Protein AF-A0A402ARJ1-F1 (afdb_monomer)

Radius of gyration: 10.31 Å; Cα contacts (8 Å, |Δi|>4): 35; chains: 1; bounding box: 23×24×22 Å

Mean predicted aligned error: 5.4 Å

Solvent-accessible surface area (backbone atoms only — not comparable to full-atom values): 2760 Å² total; per-residue (Å²): 140,88,78,57,68,66,51,55,51,43,43,67,74,43,49,83,52,39,67,55,51,16,50,51,29,32,74,80,34,64,84,49,79,86,48,97,62,92,50,75,68,36,53,130

Sequence (44 aa):
MMMDEGTDNVKAAYRDNYARLTQIKATYDPSNLFHVNQNIKPAR

Foldseek 3Di:
DPDCPLQVVLCVVCPPCLVVVLCVCCVVPVVQPVAPDSDRHHDD

Organism: NCBI:txid2014872

Nearest PDB structures (foldseek):
  6yjo-assembly1_A  TM=8.685E-01  e=2.716E-01  Fusarium graminearum PH-1
  2zm5-assembly1_A  TM=3.908E-01  e=6.672E+00  Escherichia coli K-12

pLDDT: mean 84.44, std 14.83, range [41.75, 96.88]

Structure (mmCIF, N/CA/C/O backbone):
data_AF-A0A402ARJ1-F1
#
_entry.id   AF-A0A402ARJ1-F1
#
loop_
_atom_site.group_PDB
_atom_site.id
_atom_site.type_symbol
_atom_site.label_atom_id
_atom_site.label_alt_id
_atom_site.label_comp_id
_atom_site.label_asym_id
_atom_site.label_ent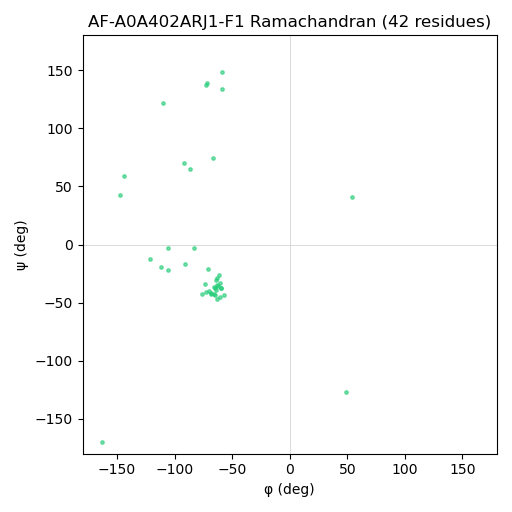ity_id
_atom_site.label_seq_id
_atom_site.pdbx_PDB_ins_code
_atom_site.Cartn_x
_atom_site.Cartn_y
_atom_site.Cartn_z
_atom_site.occupancy
_atom_site.B_iso_or_equiv
_atom_site.auth_seq_id
_atom_site.auth_comp_id
_atom_site.auth_asym_id
_atom_site.auth_atom_id
_atom_site.pdbx_PDB_model_num
ATOM 1 N N . MET A 1 1 ? 14.006 15.461 -5.040 1.00 41.75 1 MET A N 1
ATOM 2 C CA . MET A 1 1 ? 12.673 14.866 -5.273 1.00 41.75 1 MET A CA 1
ATOM 3 C C . MET A 1 1 ? 12.864 13.363 -5.205 1.00 41.75 1 MET A C 1
ATOM 5 O O . MET A 1 1 ? 13.514 12.832 -6.083 1.00 41.75 1 MET A O 1
ATOM 9 N N . MET A 1 2 ? 12.468 12.718 -4.107 1.00 51.34 2 MET A N 1
ATOM 10 C CA . MET A 1 2 ? 12.857 11.327 -3.811 1.00 51.34 2 MET A CA 1
ATOM 11 C C . MET A 1 2 ? 11.721 10.619 -3.056 1.00 51.34 2 MET A C 1
ATOM 13 O O . MET A 1 2 ? 11.930 10.000 -2.022 1.00 51.34 2 MET A O 1
ATOM 17 N N . MET A 1 3 ? 10.477 10.835 -3.498 1.00 54.19 3 MET A N 1
ATOM 18 C CA . MET A 1 3 ? 9.284 10.317 -2.811 1.00 54.19 3 MET A CA 1
ATOM 19 C C . MET A 1 3 ? 8.402 9.411 -3.679 1.00 54.19 3 MET A C 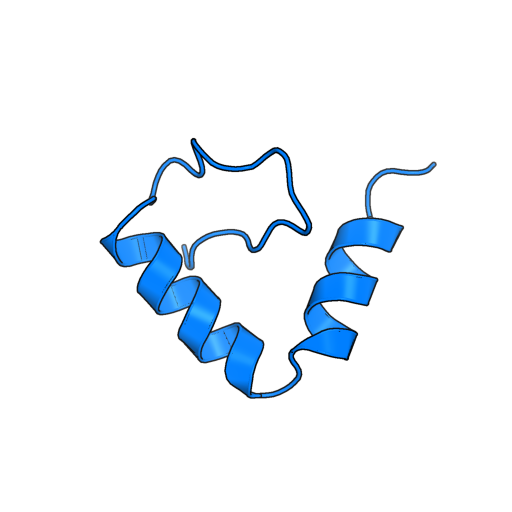1
ATOM 21 O O . MET A 1 3 ? 7.576 8.700 -3.117 1.00 54.19 3 MET A O 1
ATOM 25 N N . ASP A 1 4 ? 8.608 9.357 -5.002 1.00 55.25 4 ASP A N 1
ATOM 26 C CA . ASP A 1 4 ? 7.795 8.511 -5.897 1.00 55.25 4 ASP A CA 1
ATOM 27 C C . ASP A 1 4 ? 8.537 7.326 -6.528 1.00 55.25 4 ASP A C 1
ATOM 29 O O . ASP A 1 4 ? 7.899 6.336 -6.882 1.00 55.25 4 ASP A O 1
ATOM 33 N N . GLU A 1 5 ? 9.874 7.340 -6.578 1.00 52.84 5 GLU A N 1
ATOM 34 C CA . GLU A 1 5 ? 10.642 6.239 -7.183 1.00 52.84 5 GLU A CA 1
ATOM 35 C C . GLU A 1 5 ? 10.402 4.899 -6.467 1.00 52.84 5 GLU A C 1
ATOM 37 O O . GLU A 1 5 ? 10.363 3.850 -7.103 1.00 52.84 5 GLU A O 1
ATOM 42 N N . GLY A 1 6 ? 10.175 4.908 -5.150 1.00 61.12 6 GLY A N 1
ATOM 43 C CA . GLY A 1 6 ? 9.841 3.693 -4.402 1.00 61.12 6 GLY A CA 1
ATOM 44 C C . GLY A 1 6 ? 8.487 3.101 -4.804 1.00 61.12 6 GLY A C 1
ATOM 45 O O . GLY A 1 6 ? 8.374 1.895 -4.998 1.00 61.12 6 GLY A O 1
ATOM 46 N N . THR A 1 7 ? 7.463 3.938 -4.991 1.00 65.06 7 THR A N 1
ATOM 47 C CA . 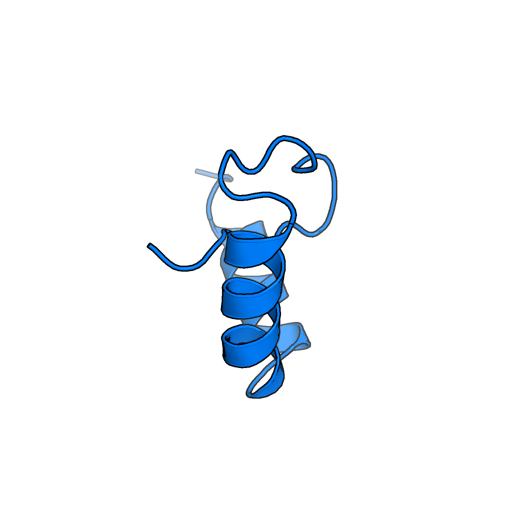THR A 1 7 ? 6.098 3.470 -5.288 1.00 65.06 7 THR A CA 1
ATOM 48 C C . THR A 1 7 ? 5.998 2.867 -6.690 1.00 65.06 7 THR A C 1
ATOM 50 O O . THR A 1 7 ? 5.343 1.836 -6.876 1.00 65.06 7 THR A O 1
ATOM 53 N N . ASP A 1 8 ? 6.662 3.481 -7.669 1.00 64.44 8 ASP A N 1
ATOM 54 C CA . ASP A 1 8 ? 6.649 2.996 -9.051 1.00 64.44 8 ASP A CA 1
ATOM 55 C C . ASP A 1 8 ? 7.496 1.728 -9.228 1.00 64.44 8 ASP A C 1
ATOM 57 O O . ASP A 1 8 ? 7.076 0.807 -9.936 1.00 64.44 8 ASP A O 1
ATOM 61 N N . ASN A 1 9 ? 8.603 1.593 -8.488 1.00 75.75 9 ASN A N 1
ATOM 62 C CA . ASN A 1 9 ? 9.374 0.346 -8.443 1.00 75.75 9 ASN A CA 1
ATOM 63 C C . ASN A 1 9 ? 8.569 -0.820 -7.843 1.00 75.75 9 ASN A C 1
ATOM 65 O O . ASN A 1 9 ? 8.625 -1.942 -8.350 1.00 75.75 9 ASN A O 1
ATOM 69 N N . VAL A 1 10 ? 7.765 -0.564 -6.80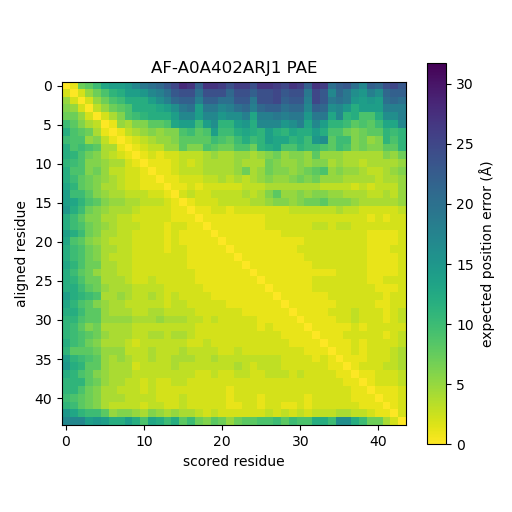7 1.00 77.75 10 VAL A N 1
ATOM 70 C CA . VAL A 1 10 ? 6.892 -1.582 -6.199 1.00 77.75 10 VAL A CA 1
ATOM 71 C C . VAL A 1 10 ? 5.822 -2.058 -7.184 1.00 77.75 10 VAL A C 1
ATOM 73 O O . VAL A 1 10 ? 5.599 -3.262 -7.319 1.00 77.75 10 VAL A O 1
ATOM 76 N N . LYS A 1 11 ? 5.189 -1.146 -7.932 1.00 82.25 11 LYS A N 1
ATOM 77 C CA . LYS A 1 11 ? 4.229 -1.518 -8.987 1.00 82.25 11 LYS A CA 1
ATOM 78 C C . LYS A 1 11 ? 4.876 -2.369 -10.076 1.00 82.25 11 LYS A C 1
ATOM 80 O O . LYS A 1 11 ? 4.313 -3.395 -10.457 1.00 82.25 11 LYS A O 1
ATOM 85 N N . ALA A 1 12 ? 6.060 -1.977 -10.542 1.00 83.19 12 ALA A N 1
ATOM 86 C CA . ALA A 1 12 ? 6.792 -2.709 -11.572 1.00 83.19 12 ALA A CA 1
ATOM 87 C C . ALA A 1 12 ? 7.205 -4.122 -11.116 1.00 83.19 12 ALA A C 1
ATOM 89 O O . ALA A 1 12 ? 7.171 -5.060 -11.916 1.00 83.19 12 ALA A O 1
ATOM 90 N N . ALA A 1 13 ? 7.541 -4.292 -9.833 1.00 86.00 13 ALA A N 1
ATOM 91 C CA . ALA A 1 13 ? 7.897 -5.586 -9.255 1.00 86.00 13 ALA A CA 1
ATOM 92 C C . ALA A 1 13 ? 6.701 -6.551 -9.181 1.00 86.00 13 ALA A C 1
ATOM 94 O O . ALA A 1 13 ? 6.840 -7.730 -9.504 1.00 86.00 13 ALA A O 1
ATOM 95 N N . TYR A 1 14 ? 5.521 -6.056 -8.791 1.00 87.56 14 TYR A N 1
ATOM 96 C CA . TYR A 1 14 ? 4.331 -6.896 -8.601 1.00 87.56 14 TYR A CA 1
ATOM 97 C C . TYR A 1 14 ? 3.449 -7.042 -9.850 1.00 87.56 14 TYR A C 1
ATOM 99 O O . TYR A 1 14 ? 2.653 -7.982 -9.902 1.00 87.56 14 TYR A O 1
ATOM 107 N N . ARG A 1 15 ? 3.600 -6.175 -10.862 1.00 88.75 15 ARG A N 1
ATOM 108 C CA . ARG A 1 15 ? 2.875 -6.235 -12.147 1.00 88.75 15 ARG A CA 1
ATOM 109 C C . ARG A 1 15 ? 1.365 -6.420 -11.933 1.00 88.75 15 ARG A C 1
ATOM 111 O O . ARG A 1 15 ? 0.762 -5.689 -11.149 1.00 88.75 15 ARG A O 1
ATOM 118 N N . ASP A 1 16 ? 0.768 -7.426 -12.566 1.00 89.62 16 ASP A N 1
ATOM 119 C CA . ASP A 1 16 ? -0.667 -7.720 -12.507 1.00 89.62 16 ASP A CA 1
ATOM 120 C C . ASP A 1 16 ? -1.155 -8.037 -11.082 1.00 89.62 16 ASP A C 1
ATOM 122 O O . ASP A 1 16 ? -2.308 -7.771 -10.737 1.00 89.62 16 ASP A O 1
ATOM 126 N N . ASN A 1 17 ? -0.271 -8.527 -10.203 1.00 91.69 17 ASN A N 1
ATOM 127 C CA . ASN A 1 17 ? -0.622 -8.799 -8.808 1.00 91.69 17 ASN A CA 1
ATOM 128 C C . ASN A 1 17 ? -0.825 -7.520 -7.992 1.00 91.69 17 ASN A C 1
ATOM 130 O O . ASN A 1 17 ? -1.503 -7.568 -6.964 1.00 91.69 17 ASN A O 1
ATOM 134 N N . TYR A 1 18 ? -0.282 -6.379 -8.432 1.00 92.56 18 TYR A N 1
ATOM 135 C CA . TYR A 1 18 ? -0.415 -5.118 -7.705 1.00 92.56 18 TYR A CA 1
ATOM 136 C C . TYR A 1 18 ? -1.888 -4.7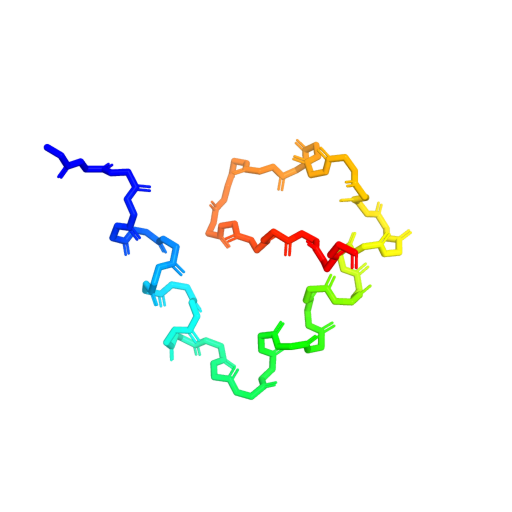52 -7.500 1.00 92.56 18 TYR A C 1
ATOM 138 O O . TYR A 1 18 ? -2.286 -4.422 -6.387 1.00 92.56 18 TYR A O 1
ATOM 146 N N . ALA A 1 19 ? -2.724 -4.910 -8.533 1.00 91.62 19 ALA A N 1
ATOM 147 C CA . ALA A 1 19 ? -4.154 -4.616 -8.453 1.00 91.62 19 ALA A CA 1
ATOM 148 C C . ALA A 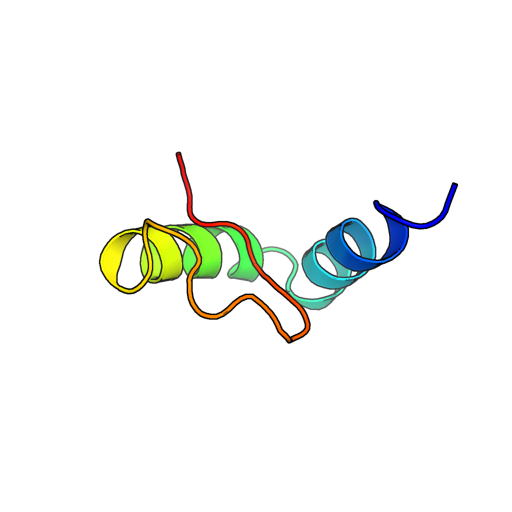1 19 ? -4.886 -5.496 -7.427 1.00 91.62 19 ALA A C 1
ATOM 150 O O . ALA A 1 19 ? -5.789 -5.032 -6.739 1.00 91.62 19 ALA A O 1
ATOM 151 N N . ARG A 1 20 ? -4.486 -6.762 -7.279 1.00 95.00 20 ARG A N 1
ATOM 152 C CA . ARG A 1 20 ? -5.059 -7.647 -6.257 1.00 95.00 20 ARG A CA 1
ATOM 153 C C . ARG A 1 20 ? -4.578 -7.267 -4.856 1.00 95.00 20 ARG A C 1
ATOM 155 O O . ARG A 1 20 ? -5.364 -7.283 -3.912 1.00 95.00 20 ARG A O 1
ATOM 162 N N . LEU A 1 21 ? -3.301 -6.919 -4.716 1.00 94.50 21 LEU A N 1
ATOM 163 C CA . LEU A 1 21 ? -2.707 -6.545 -3.433 1.00 94.50 21 LEU A CA 1
ATOM 164 C C . LEU A 1 21 ? -3.296 -5.241 -2.884 1.00 94.50 21 LEU A C 1
ATOM 166 O O . LEU A 1 21 ? -3.523 -5.157 -1.680 1.00 94.50 21 LEU A O 1
ATOM 170 N N . THR A 1 22 ? -3.612 -4.261 -3.735 1.00 94.62 22 THR A N 1
ATOM 171 C CA . THR A 1 22 ? -4.268 -3.014 -3.303 1.00 94.62 22 THR A CA 1
ATOM 172 C C . THR A 1 22 ? -5.679 -3.270 -2.760 1.00 94.62 22 THR A C 1
ATOM 174 O O . THR A 1 22 ? -6.057 -2.665 -1.759 1.00 94.62 22 THR A O 1
ATOM 177 N N . GLN A 1 23 ? -6.436 -4.204 -3.352 1.00 96.19 23 GLN A N 1
ATOM 178 C CA . GLN A 1 23 ? -7.772 -4.611 -2.883 1.00 96.19 23 GLN A CA 1
ATOM 179 C C . GLN A 1 23 ? -7.713 -5.360 -1.544 1.00 96.19 23 GLN A C 1
ATOM 181 O O . GLN A 1 23 ? -8.483 -5.088 -0.622 1.00 96.19 23 GLN A O 1
ATOM 186 N N . ILE A 1 24 ? -6.745 -6.269 -1.399 1.00 96.19 24 ILE A N 1
ATOM 187 C CA . ILE A 1 24 ? -6.500 -6.972 -0.132 1.00 96.19 24 ILE A CA 1
ATOM 188 C C . ILE A 1 24 ? -6.091 -5.965 0.952 1.00 96.19 24 ILE A C 1
ATOM 190 O O . ILE A 1 24 ? -6.659 -5.966 2.041 1.00 96.19 24 ILE A O 1
ATOM 194 N N . LYS A 1 25 ? -5.160 -5.054 0.648 1.00 95.50 25 LYS A N 1
ATOM 195 C CA . LYS A 1 25 ? -4.731 -3.988 1.564 1.00 95.50 25 LYS A CA 1
ATOM 196 C C . LYS A 1 25 ? -5.907 -3.085 1.954 1.00 95.50 25 LYS A C 1
ATOM 198 O O . LYS A 1 25 ? -6.007 -2.738 3.117 1.00 95.50 25 LYS A O 1
ATOM 203 N N . ALA A 1 26 ? -6.837 -2.780 1.047 1.00 96.38 26 ALA A N 1
ATOM 204 C CA . ALA A 1 26 ? -8.051 -2.026 1.386 1.00 96.38 26 ALA A CA 1
ATOM 205 C C . ALA A 1 26 ? -8.967 -2.768 2.375 1.00 96.38 26 ALA A C 1
ATOM 207 O O . ALA A 1 26 ? -9.628 -2.138 3.193 1.00 96.38 26 ALA A O 1
ATOM 208 N N . THR A 1 27 ? -8.972 -4.102 2.343 1.00 96.88 27 THR A N 1
ATOM 209 C CA . THR A 1 27 ? -9.771 -4.923 3.266 1.00 96.88 27 THR A CA 1
ATOM 210 C C . THR A 1 27 ? -9.147 -4.990 4.663 1.00 96.88 27 THR A C 1
ATOM 212 O O . THR A 1 27 ? -9.859 -4.904 5.659 1.00 96.88 27 THR A O 1
ATOM 215 N N . TYR A 1 28 ? -7.822 -5.150 4.746 1.00 96.62 28 TYR A N 1
ATOM 216 C CA . TYR A 1 28 ? -7.129 -5.447 6.010 1.00 96.62 28 TYR A CA 1
ATOM 217 C C . TYR A 1 28 ? -6.353 -4.266 6.614 1.00 96.62 28 TYR A C 1
ATOM 219 O O . TYR A 1 28 ? -6.085 -4.268 7.811 1.00 96.62 28 TYR A O 1
ATOM 227 N N . ASP A 1 29 ? -5.977 -3.272 5.811 1.00 96.19 29 ASP A N 1
ATOM 228 C CA . ASP A 1 29 ? -5.213 -2.085 6.214 1.00 96.19 29 ASP A CA 1
ATOM 229 C C . ASP A 1 29 ? -5.679 -0.825 5.441 1.00 96.19 29 ASP A C 1
ATOM 231 O O . ASP A 1 29 ? -4.892 -0.205 4.714 1.00 96.19 29 ASP A O 1
ATOM 235 N N . PRO A 1 30 ? -6.968 -0.435 5.550 1.00 95.81 30 PRO A N 1
ATOM 236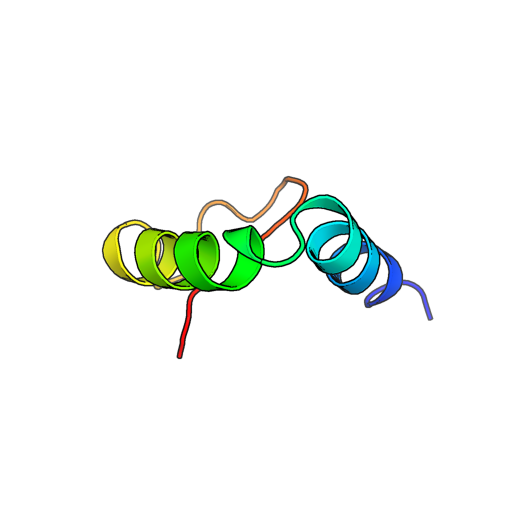 C CA . PRO A 1 30 ? -7.534 0.687 4.791 1.00 95.81 30 PRO A CA 1
ATOM 237 C C . PRO A 1 30 ? -6.889 2.037 5.134 1.00 95.81 30 PRO A C 1
ATOM 239 O O . PRO A 1 30 ? -6.816 2.922 4.285 1.00 95.81 30 PRO A O 1
ATOM 242 N N . SER A 1 31 ? -6.390 2.201 6.363 1.00 95.50 31 SER A N 1
ATOM 243 C CA . SER A 1 31 ? -5.657 3.396 6.797 1.00 95.50 31 SER A CA 1
ATOM 244 C C . SER A 1 31 ? -4.174 3.370 6.416 1.00 95.50 31 SER A C 1
ATOM 246 O O . SER A 1 31 ? -3.475 4.354 6.656 1.00 95.50 31 SER A O 1
ATOM 248 N N . ASN A 1 32 ? -3.695 2.281 5.800 1.00 94.31 32 ASN A N 1
ATOM 249 C CA . ASN A 1 32 ? -2.296 2.080 5.436 1.00 94.31 32 ASN A CA 1
ATOM 250 C C . ASN A 1 32 ? -1.349 2.257 6.643 1.00 94.31 32 ASN A C 1
ATOM 252 O O . ASN A 1 32 ? -0.286 2.867 6.522 1.00 94.31 32 ASN A O 1
ATOM 256 N N . LEU A 1 33 ? -1.748 1.748 7.812 1.00 95.88 33 LEU A N 1
ATOM 257 C CA . LEU A 1 33 ? -0.987 1.786 9.060 1.00 95.88 33 LEU A CA 1
ATOM 258 C C . LEU A 1 33 ? 0.360 1.066 8.903 1.00 95.88 33 LEU A C 1
ATOM 260 O O . LEU A 1 33 ? 1.381 1.531 9.408 1.00 95.88 33 LEU A O 1
ATOM 264 N N . PHE A 1 34 ? 0.397 -0.035 8.146 1.00 92.44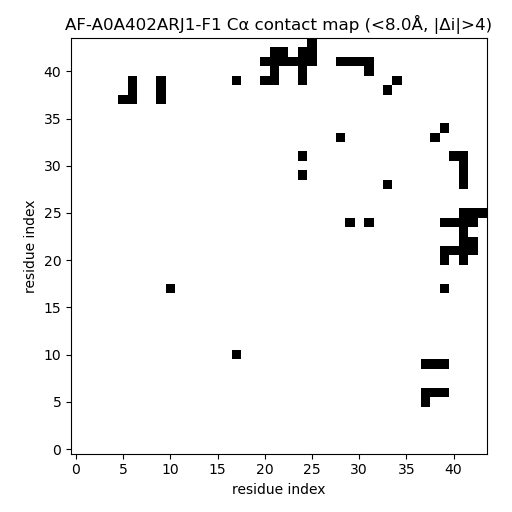 34 PHE A N 1
ATOM 265 C CA . PHE A 1 34 ? 1.621 -0.796 7.895 1.00 92.44 34 PHE A CA 1
ATOM 266 C C . PHE A 1 34 ? 2.333 -0.319 6.626 1.00 92.44 34 PHE A C 1
ATOM 268 O O . PHE A 1 34 ? 2.376 -1.030 5.616 1.00 92.44 34 PHE A O 1
ATOM 275 N N . HIS A 1 35 ? 2.903 0.886 6.676 1.00 90.94 35 HIS A N 1
ATOM 276 C CA . HIS A 1 35 ? 3.530 1.530 5.514 1.00 90.94 35 HIS A CA 1
ATOM 277 C C . HIS A 1 35 ? 5.065 1.559 5.526 1.00 90.94 35 HIS A C 1
ATOM 279 O O . HIS A 1 35 ? 5.673 2.035 4.568 1.00 90.94 35 HIS A O 1
ATOM 285 N N . VAL A 1 36 ? 5.714 1.073 6.588 1.00 90.25 36 VAL A N 1
ATOM 286 C CA . VAL A 1 36 ? 7.185 1.037 6.700 1.00 90.25 36 VAL A CA 1
ATOM 287 C C . VAL A 1 36 ? 7.721 -0.246 6.052 1.00 90.25 36 VAL A C 1
ATOM 289 O O . VAL A 1 36 ? 8.198 -1.159 6.720 1.00 90.25 36 VAL A O 1
ATOM 292 N N . ASN A 1 37 ? 7.544 -0.351 4.735 1.00 86.19 37 ASN A N 1
ATOM 293 C CA . ASN A 1 37 ? 8.010 -1.444 3.876 1.00 86.19 37 ASN A CA 1
ATOM 294 C C . ASN A 1 37 ? 7.983 -0.989 2.399 1.00 86.19 37 ASN A C 1
ATOM 296 O O . ASN A 1 37 ? 7.789 0.193 2.112 1.00 86.19 37 ASN A O 1
ATOM 300 N N . GLN A 1 38 ? 8.170 -1.921 1.460 1.00 88.50 38 GLN A N 1
ATOM 301 C CA . GLN A 1 38 ? 7.887 -1.721 0.033 1.00 88.50 38 GLN A CA 1
ATOM 302 C C . GLN A 1 38 ? 6.374 -1.549 -0.180 1.00 88.50 38 GLN A C 1
ATOM 304 O O . GLN A 1 38 ? 5.664 -2.473 -0.581 1.00 88.50 38 GLN A O 1
ATOM 309 N N . ASN A 1 39 ? 5.882 -0.371 0.196 1.00 90.38 39 ASN A N 1
ATOM 310 C CA . ASN A 1 39 ? 4.481 -0.172 0.512 1.00 90.38 39 ASN A CA 1
ATOM 311 C C . ASN A 1 39 ? 3.571 -0.197 -0.715 1.00 90.38 39 ASN A C 1
ATOM 313 O O . ASN A 1 39 ? 3.838 0.424 -1.744 1.00 90.38 39 ASN A O 1
ATOM 317 N N . ILE A 1 40 ? 2.422 -0.845 -0.541 1.00 91.62 40 ILE A N 1
ATOM 318 C CA . ILE A 1 40 ? 1.313 -0.854 -1.489 1.00 91.62 40 ILE A CA 1
ATOM 319 C C . ILE A 1 40 ? 0.183 -0.050 -0.863 1.00 91.62 40 ILE A C 1
ATOM 321 O O . ILE A 1 40 ? -0.281 -0.376 0.226 1.00 91.62 40 ILE A O 1
ATOM 325 N N . LYS A 1 41 ? -0.263 1.006 -1.543 1.00 92.25 41 LYS A N 1
ATOM 326 C CA . LYS A 1 41 ? -1.389 1.813 -1.063 1.00 92.25 41 LYS A CA 1
ATOM 327 C C . LYS A 1 41 ? -2.697 1.024 -1.245 1.00 92.25 41 LYS A C 1
ATOM 329 O O . LYS A 1 41 ? -2.862 0.407 -2.299 1.00 92.25 41 LYS A O 1
ATOM 334 N N . PRO A 1 42 ? -3.617 1.026 -0.267 1.00 94.94 42 PRO A N 1
ATOM 335 C CA . PRO A 1 42 ? -4.924 0.400 -0.431 1.00 94.94 42 PRO A CA 1
ATOM 336 C C . PRO A 1 42 ? -5.689 1.028 -1.604 1.00 94.94 42 PRO A C 1
ATOM 338 O O . PRO A 1 42 ? -5.506 2.208 -1.920 1.00 94.94 42 PRO A O 1
ATOM 341 N N . ALA A 1 43 ? -6.521 0.222 -2.267 1.00 90.25 43 ALA A N 1
ATOM 342 C CA . ALA A 1 43 ? -7.474 0.728 -3.247 1.00 90.25 43 ALA A CA 1
ATOM 343 C C . ALA A 1 43 ? -8.409 1.742 -2.563 1.00 90.25 43 ALA A C 1
ATOM 345 O O . ALA A 1 43 ? -8.847 1.506 -1.438 1.00 90.25 43 ALA A O 1
ATOM 346 N N . 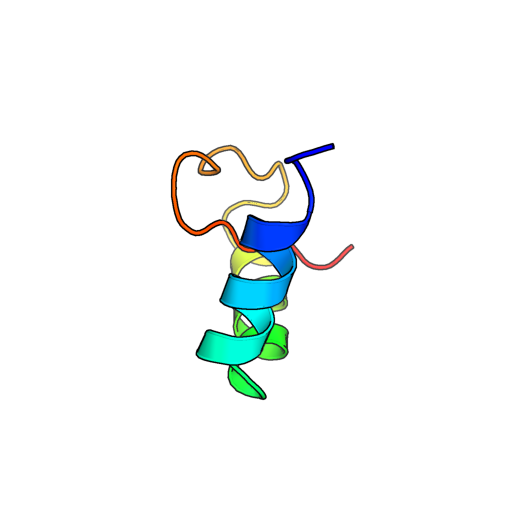ARG A 1 44 ? -8.632 2.887 -3.217 1.00 75.31 44 ARG A N 1
ATOM 347 C CA . ARG A 1 44 ? -9.596 3.894 -2.756 1.00 75.31 44 ARG A CA 1
ATOM 348 C C . ARG A 1 44 ? -11.021 3.419 -2.979 1.00 75.31 44 ARG A C 1
ATOM 350 O O . ARG A 1 44 ? -11.240 2.777 -4.030 1.00 75.31 44 ARG A O 1
#

Secondary structure (DSSP, 8-state):
--SSHHHHHHHHHHTTHHHHHHHHHHHH-TT----SSS--PPP-

InterPro domains:
  IPR012951 Berberine/berberine-like [PF08031] (8-41)
  IPR016169 FAD-binding, type PCMH, subdomain 2 [G3DSA:3.30.465.10] (1-44)